Protein AF-A0A943EH91-F1 (afdb_monomer)

Nearest PDB structures (foldseek):
  1hlv-assembly1_A  TM=8.985E-01  e=5.806E-02  Homo sapiens
  7bhy-assembly1_A  TM=7.728E-01  e=1.641E-01  Bacillus subtilis subsp. subtilis str. 168
  7bhy-assembly2_C-2  TM=7.756E-01  e=1.972E-01  Bacillus subtilis subsp. subtilis str. 168
  5duk-assembly1_B  TM=6.499E-01  e=1.972E-01  Thermoplasmatales archaeon SCGC AB-539-N05
  2cfx-assembly1_C  TM=6.299E-01  e=8.551E-01  Bacillus subtilis

Mean predicted aligned error: 9.64 Å

Organism: NCBI:txid29348

Secondary structure (DSSP, 8-state):
----PPPHHHHHHHHHHHHH-TTS-HHHHHHHTT--HHHHHHHHHHHHTTTT----TTTHHHHHHTT--

Sequence (69 aa):
MIKPTFTDEFKQGVVQYVLEYPDESKVTIAKQFGIADSTVNKLLKDASNNNGVINSSDEAKEIARLKKN

Radius of gyration: 13.0 Å; Cα contacts (8 Å, |Δi|>4): 41; chains: 1; bounding box: 25×46×25 Å

Solvent-accessible surface area (backbone atoms only — not comparable to full-atom values): 4309 Å² total; per-residue (Å²): 132,84,73,90,72,80,52,48,64,59,50,34,50,53,44,49,48,49,69,76,39,72,87,56,54,64,65,58,53,18,59,74,73,73,46,54,55,69,52,55,55,48,46,45,51,58,14,62,77,46,81,70,46,46,83,56,95,70,66,72,66,60,67,66,63,70,76,78,122

Foldseek 3Di:
DDDPDDDLVLLLVLLVVCVVCVVDDLVVSCVVSVHDSVSSVVSNVVCVVVVSHSDPDPPVVVVVVVVPD

Structure (mmCIF, N/CA/C/O backbone):
data_AF-A0A943EH91-F1
#
_entry.id   AF-A0A943EH91-F1
#
loop_
_atom_site.group_PDB
_atom_site.id
_atom_site.type_symbol
_atom_site.label_atom_id
_atom_site.label_alt_id
_atom_site.label_comp_id
_atom_site.label_asym_id
_atom_site.label_entity_id
_atom_site.label_seq_id
_atom_site.pdbx_PDB_ins_code
_atom_site.Cartn_x
_atom_site.Cartn_y
_atom_site.Cartn_z
_atom_site.occupancy
_atom_site.B_iso_or_equiv
_atom_site.auth_seq_id
_atom_site.auth_comp_id
_atom_site.aut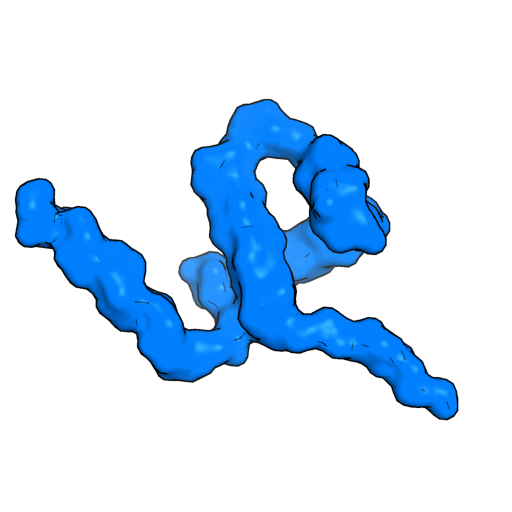h_asym_id
_atom_site.auth_atom_id
_atom_site.pdbx_PDB_model_num
ATOM 1 N N . MET A 1 1 ? -1.828 -19.483 -15.360 1.00 40.72 1 MET A N 1
ATOM 2 C CA . MET A 1 1 ? -2.638 -18.461 -14.663 1.00 40.72 1 MET A CA 1
ATOM 3 C C . MET A 1 1 ? -1.782 -17.223 -14.490 1.00 40.72 1 MET A C 1
ATOM 5 O O . MET A 1 1 ? -0.817 -17.273 -13.738 1.00 40.72 1 MET A O 1
ATOM 9 N N . ILE A 1 2 ? -2.070 -16.154 -15.229 1.00 50.41 2 ILE A N 1
ATOM 10 C CA . ILE A 1 2 ? -1.361 -14.884 -15.060 1.00 50.41 2 ILE A CA 1
ATOM 11 C C . ILE A 1 2 ? -1.983 -14.239 -13.825 1.00 50.41 2 ILE A C 1
ATOM 13 O O . ILE A 1 2 ? -3.167 -13.909 -13.838 1.00 50.41 2 ILE A O 1
ATOM 17 N N . LYS A 1 3 ? -1.239 -14.159 -12.718 1.00 58.84 3 LYS A N 1
ATOM 18 C CA . LYS A 1 3 ? -1.699 -13.357 -11.582 1.00 58.84 3 LYS A CA 1
ATOM 19 C C . LYS A 1 3 ? -1.760 -11.907 -12.072 1.00 58.84 3 LYS A C 1
ATOM 21 O O . LYS A 1 3 ? -0.770 -11.468 -1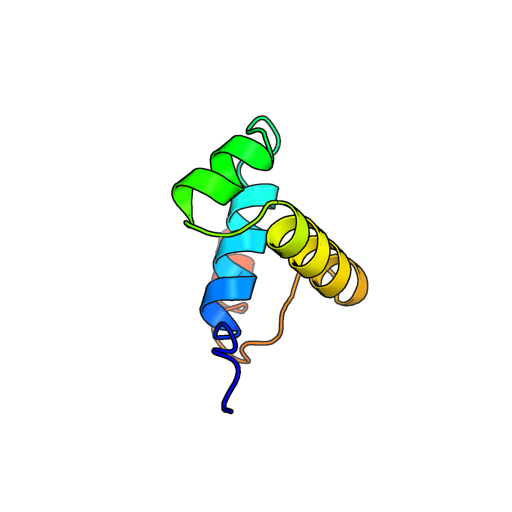2.657 1.00 58.84 3 LYS A O 1
ATOM 26 N N . PRO A 1 4 ? -2.869 -11.178 -11.877 1.00 60.28 4 PRO A N 1
ATOM 27 C CA . PRO A 1 4 ? -2.872 -9.751 -12.145 1.00 60.28 4 PRO A CA 1
ATOM 28 C C . PRO A 1 4 ? -1.841 -9.111 -11.213 1.00 60.28 4 PRO A C 1
ATOM 30 O O . PRO A 1 4 ? -1.997 -9.102 -9.992 1.00 60.28 4 PRO A O 1
ATOM 33 N N . THR A 1 5 ? -0.729 -8.671 -11.792 1.00 73.06 5 THR A N 1
ATOM 34 C CA . THR A 1 5 ? 0.306 -7.925 -11.085 1.00 73.06 5 THR A CA 1
ATOM 35 C C . THR A 1 5 ? -0.062 -6.457 -11.204 1.00 73.06 5 THR A C 1
ATOM 37 O O . THR A 1 5 ? -0.217 -5.956 -12.314 1.00 73.06 5 THR A O 1
ATOM 40 N N . PHE A 1 6 ? -0.217 -5.768 -10.074 1.00 81.56 6 PHE A N 1
ATOM 41 C CA . PHE A 1 6 ? -0.383 -4.316 -10.083 1.00 81.56 6 PHE A CA 1
ATOM 42 C C . PHE A 1 6 ? 0.828 -3.655 -10.754 1.00 81.56 6 PHE A C 1
ATOM 44 O O . PHE A 1 6 ? 1.962 -4.098 -10.533 1.00 81.56 6 PHE A O 1
ATOM 51 N N . THR A 1 7 ? 0.589 -2.616 -11.556 1.00 84.50 7 THR A N 1
ATOM 52 C CA . THR A 1 7 ? 1.659 -1.818 -12.168 1.00 84.50 7 THR A CA 1
ATOM 53 C C . THR A 1 7 ? 2.460 -1.105 -11.087 1.00 84.50 7 THR A C 1
ATOM 55 O O . THR A 1 7 ? 1.946 -0.830 -10.000 1.00 84.50 7 THR A O 1
ATOM 58 N N . ASP A 1 8 ? 3.728 -0.814 -11.358 1.00 82.06 8 ASP A N 1
ATOM 59 C CA . ASP A 1 8 ? 4.579 -0.138 -10.375 1.00 82.06 8 ASP A CA 1
ATOM 60 C C . ASP A 1 8 ? 4.102 1.297 -10.099 1.00 82.06 8 ASP A C 1
ATOM 62 O O . ASP A 1 8 ? 4.165 1.743 -8.958 1.00 82.06 8 ASP A O 1
ATOM 66 N N . GLU A 1 9 ? 3.480 1.954 -11.082 1.00 82.75 9 GLU A N 1
ATOM 67 C CA . GLU A 1 9 ? 2.771 3.235 -10.926 1.00 82.75 9 GLU A CA 1
ATOM 68 C C . GLU A 1 9 ? 1.637 3.147 -9.898 1.00 82.75 9 GLU A C 1
ATOM 70 O O . GLU A 1 9 ? 1.551 3.967 -8.987 1.00 82.75 9 GLU A O 1
ATOM 75 N N . PHE A 1 10 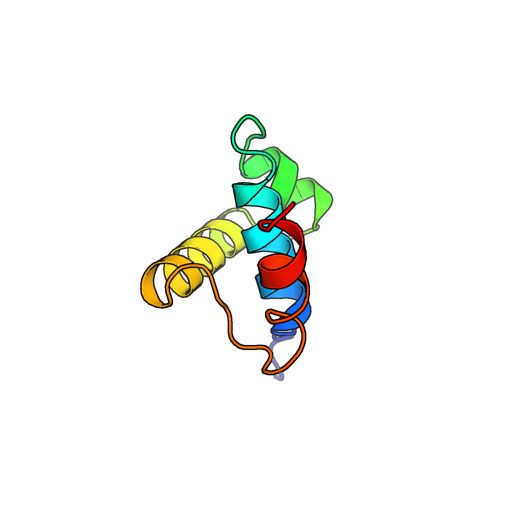? 0.794 2.110 -9.986 1.00 85.56 10 PHE A N 1
ATOM 76 C CA . PHE A 1 10 ? -0.285 1.906 -9.020 1.00 85.56 10 PHE A CA 1
ATOM 77 C C . PHE A 1 10 ? 0.274 1.681 -7.612 1.00 85.56 10 PHE A C 1
ATOM 79 O O . PHE A 1 10 ? -0.221 2.243 -6.635 1.00 85.56 10 PHE A O 1
ATOM 86 N N . LYS A 1 11 ? 1.336 0.876 -7.499 1.00 86.50 11 LYS A N 1
ATOM 87 C CA . LYS A 1 11 ? 2.001 0.614 -6.218 1.00 86.50 11 LYS A CA 1
ATOM 88 C C . LYS A 1 11 ? 2.583 1.891 -5.613 1.00 86.50 11 LYS A C 1
ATOM 90 O O . LYS A 1 11 ? 2.407 2.114 -4.416 1.00 86.50 11 LYS A O 1
ATOM 95 N N . GLN A 1 12 ? 3.240 2.712 -6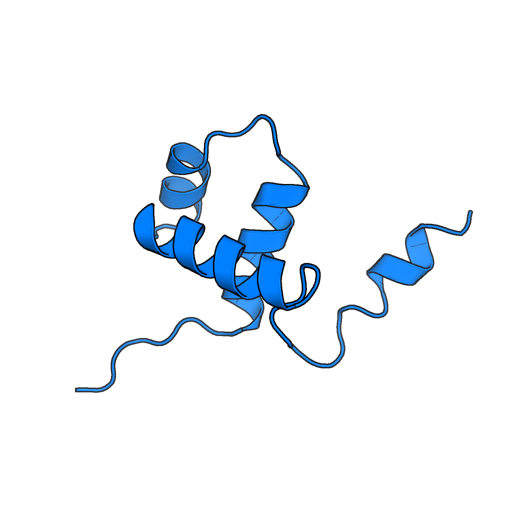.432 1.00 85.56 12 GLN A N 1
ATOM 96 C CA . GLN A 1 12 ? 3.810 3.986 -6.010 1.00 85.56 12 GLN A CA 1
ATOM 97 C C . GLN A 1 12 ? 2.718 4.961 -5.566 1.00 85.56 12 GLN A C 1
ATOM 99 O O . GLN A 1 12 ? 2.852 5.561 -4.503 1.00 85.56 12 GLN A O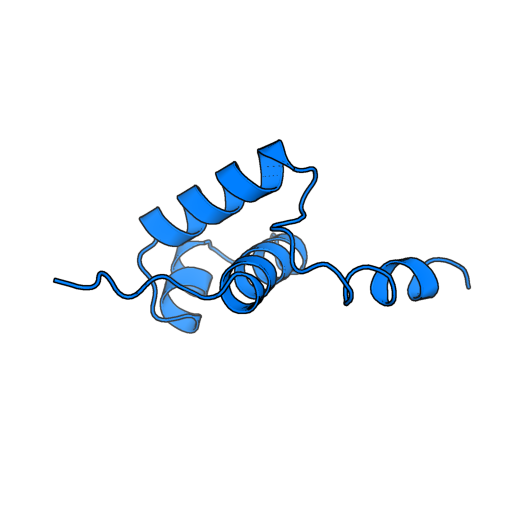 1
ATOM 104 N N . GLY A 1 13 ? 1.609 5.047 -6.307 1.00 86.38 13 GLY A N 1
ATOM 105 C CA . GLY A 1 13 ? 0.463 5.882 -5.947 1.00 86.38 13 GLY A CA 1
ATOM 106 C C . GLY A 1 13 ? -0.127 5.526 -4.580 1.00 86.38 13 GLY A C 1
ATOM 107 O O . GLY A 1 13 ? -0.357 6.414 -3.764 1.00 86.38 13 GLY A O 1
ATOM 108 N N . VAL A 1 14 ? -0.293 4.232 -4.275 1.00 88.56 14 VAL A N 1
ATOM 109 C CA . VAL A 1 14 ? -0.783 3.785 -2.955 1.00 88.56 14 VAL A CA 1
ATOM 110 C C . VAL A 1 14 ? 0.198 4.152 -1.839 1.00 88.56 14 VAL A C 1
ATOM 112 O O . VAL A 1 14 ? -0.217 4.637 -0.789 1.00 88.56 14 VAL A O 1
ATOM 115 N N . VAL A 1 15 ? 1.498 3.920 -2.040 1.00 87.00 15 VAL A N 1
ATOM 116 C CA . VAL A 1 15 ? 2.530 4.244 -1.040 1.00 87.00 15 VAL A CA 1
ATOM 117 C C . VAL A 1 15 ? 2.578 5.746 -0.783 1.00 87.00 15 VAL A C 1
ATOM 119 O O . VAL A 1 15 ? 2.585 6.160 0.374 1.00 87.00 15 VAL A O 1
ATOM 122 N N . GLN A 1 16 ? 2.582 6.553 -1.843 1.00 86.06 16 GLN A N 1
ATOM 123 C CA . GLN A 1 16 ? 2.614 8.005 -1.741 1.00 86.06 16 GLN A CA 1
ATOM 124 C C . GLN A 1 16 ? 1.367 8.539 -1.036 1.00 86.06 16 GLN A C 1
ATOM 126 O O . GLN A 1 16 ? 1.502 9.346 -0.124 1.00 86.06 16 GLN A O 1
ATOM 131 N N . TYR A 1 17 ? 0.181 8.019 -1.362 1.00 87.81 17 TYR A N 1
ATOM 132 C CA . TYR A 1 17 ? -1.059 8.407 -0.691 1.00 87.81 17 TYR A CA 1
ATOM 133 C C . TYR A 1 17 ? -1.002 8.127 0.820 1.00 87.81 17 TYR A C 1
ATOM 135 O O . TYR A 1 17 ? -1.326 8.990 1.625 1.00 87.81 17 TYR A O 1
ATOM 143 N N . VAL A 1 18 ? -0.513 6.955 1.243 1.00 86.06 18 VAL A N 1
ATOM 144 C CA . VAL A 1 18 ? -0.354 6.650 2.681 1.00 86.06 18 VAL A CA 1
ATOM 145 C C . VAL A 1 18 ? 0.628 7.609 3.368 1.00 86.06 18 VAL A C 1
ATOM 147 O O . VAL A 1 18 ? 0.446 7.936 4.538 1.00 86.06 18 VAL A O 1
ATOM 150 N N . LEU A 1 19 ? 1.684 8.037 2.670 1.00 83.00 19 LEU A N 1
ATOM 151 C CA . LEU A 1 19 ? 2.667 8.985 3.204 1.00 83.00 19 LEU A CA 1
ATOM 152 C C . LEU A 1 19 ? 2.125 10.422 3.267 1.00 83.00 19 LEU A C 1
ATOM 154 O O . LEU A 1 19 ? 2.499 11.162 4.174 1.00 83.00 19 LEU A O 1
ATOM 158 N N . GLU A 1 20 ? 1.266 10.812 2.324 1.00 85.19 20 GLU A N 1
ATOM 159 C CA . GLU A 1 20 ? 0.599 12.121 2.288 1.00 85.19 20 GLU A CA 1
ATOM 160 C C . GLU A 1 20 ? -0.529 12.232 3.325 1.00 85.19 20 GLU A C 1
ATOM 162 O O . GLU A 1 20 ? -0.719 13.305 3.899 1.00 85.19 20 GLU A O 1
ATOM 167 N N . TYR A 1 21 ? -1.223 11.127 3.617 1.00 86.81 21 TYR A N 1
ATOM 168 C CA . TYR A 1 21 ? -2.346 11.061 4.558 1.00 86.81 21 TYR A CA 1
ATOM 169 C C . TYR A 1 21 ? -2.051 10.106 5.730 1.00 86.81 21 TYR A C 1
ATOM 171 O O . TYR A 1 21 ? -2.688 9.057 5.853 1.00 86.81 21 TYR A O 1
ATOM 179 N N . PRO A 1 22 ? -1.107 10.443 6.633 1.00 84.19 22 PRO A N 1
ATOM 180 C CA . PRO A 1 22 ? -0.738 9.571 7.753 1.00 84.19 22 PRO A CA 1
ATOM 181 C C . PRO A 1 22 ? -1.868 9.383 8.779 1.00 84.19 22 PRO A C 1
ATOM 183 O O . PRO A 1 22 ? -1.867 8.395 9.515 1.00 84.19 22 PRO A O 1
ATOM 186 N N . ASP A 1 23 ? -2.824 10.315 8.821 1.00 90.25 23 ASP A N 1
ATOM 187 C CA . ASP A 1 23 ? -3.997 10.261 9.700 1.00 90.25 23 ASP A CA 1
ATOM 188 C C . ASP A 1 23 ? -5.096 9.326 9.162 1.00 90.25 23 ASP A C 1
ATOM 190 O O . ASP A 1 23 ? -5.989 8.910 9.907 1.00 90.25 23 ASP A O 1
ATOM 194 N N . GLU A 1 24 ? -5.045 8.965 7.875 1.00 88.19 24 GLU A N 1
ATOM 195 C CA . GLU A 1 24 ? -5.975 8.001 7.304 1.00 88.19 24 GLU A CA 1
ATOM 196 C C . GLU A 1 24 ? -5.603 6.567 7.692 1.00 88.19 24 GLU A C 1
ATOM 198 O O . GLU A 1 24 ? -4.464 6.104 7.587 1.00 88.19 24 GLU A O 1
ATOM 203 N N . SER A 1 25 ? -6.611 5.799 8.108 1.00 88.56 25 SER A N 1
ATOM 204 C CA . SER A 1 25 ? -6.417 4.378 8.378 1.00 88.56 25 SER A CA 1
ATOM 205 C C . SER A 1 25 ? -6.082 3.631 7.091 1.00 88.56 25 SER A C 1
ATOM 207 O O . SER A 1 25 ? -6.788 3.744 6.087 1.00 88.56 25 SER A O 1
ATOM 209 N N . LYS A 1 26 ? -5.085 2.742 7.161 1.00 85.50 26 LYS A N 1
ATOM 210 C CA . LYS A 1 26 ? -4.726 1.823 6.067 1.00 85.50 26 LYS A CA 1
ATOM 211 C C . LYS A 1 26 ? -5.924 1.040 5.528 1.00 85.50 26 LYS A C 1
ATOM 213 O O . LYS A 1 26 ? -5.942 0.720 4.347 1.00 85.50 26 LYS A O 1
ATOM 218 N N . VAL A 1 27 ? -6.916 0.764 6.379 1.00 89.38 27 VAL A N 1
ATOM 219 C CA . VAL A 1 27 ? -8.154 0.064 6.003 1.00 89.38 27 VAL A CA 1
ATOM 220 C C . VAL A 1 27 ? -9.051 0.924 5.117 1.00 89.38 27 VAL A C 1
ATOM 222 O O . VAL A 1 27 ? -9.686 0.422 4.191 1.00 89.38 27 VAL A O 1
ATOM 225 N N . THR A 1 28 ? -9.111 2.226 5.385 1.00 90.62 28 THR A N 1
ATOM 226 C CA . THR A 1 28 ? -9.845 3.184 4.552 1.00 90.62 28 THR A CA 1
ATOM 227 C C . THR A 1 28 ? -9.174 3.315 3.192 1.00 90.62 28 THR A C 1
ATOM 229 O O . THR A 1 28 ? -9.837 3.157 2.169 1.00 90.62 28 THR A O 1
ATOM 232 N N . ILE A 1 29 ? -7.849 3.467 3.191 1.00 87.69 29 ILE A N 1
ATOM 233 C CA . ILE A 1 29 ? -7.033 3.535 1.978 1.00 87.69 29 ILE A CA 1
ATOM 234 C C . ILE A 1 29 ? -7.211 2.250 1.151 1.00 87.69 29 ILE A C 1
ATOM 236 O O . ILE A 1 29 ? -7.552 2.305 -0.026 1.00 87.69 29 ILE A O 1
ATOM 240 N N . ALA A 1 30 ? -7.092 1.069 1.763 1.00 89.94 30 ALA A N 1
ATOM 241 C CA . ALA A 1 30 ? -7.286 -0.212 1.081 1.00 89.94 30 ALA A CA 1
ATOM 242 C C . ALA A 1 30 ? -8.657 -0.309 0.384 1.00 89.94 30 ALA A C 1
ATOM 244 O O . ALA A 1 30 ? -8.735 -0.708 -0.780 1.00 89.94 30 ALA A O 1
ATOM 245 N N . LYS A 1 31 ? -9.728 0.133 1.058 1.00 92.19 31 LYS A N 1
ATOM 246 C CA . LYS A 1 31 ? -11.080 0.194 0.481 1.00 92.19 31 LYS A CA 1
ATOM 247 C C . LYS A 1 31 ? -11.173 1.167 -0.693 1.00 92.19 31 LYS A C 1
ATOM 249 O O . LYS A 1 31 ? -11.785 0.819 -1.697 1.00 92.19 31 LYS A O 1
ATOM 254 N N . GLN A 1 32 ? -10.565 2.347 -0.585 1.00 89.69 32 GLN A N 1
ATOM 255 C CA . GLN A 1 32 ? -10.577 3.372 -1.633 1.00 89.69 32 GLN A CA 1
ATOM 256 C C . GLN A 1 32 ? -9.872 2.898 -2.909 1.00 89.69 32 GLN A C 1
ATOM 258 O O . GLN A 1 32 ? -10.367 3.116 -4.010 1.00 89.69 32 GLN A O 1
ATOM 263 N N . PHE A 1 33 ? -8.755 2.184 -2.754 1.00 86.12 33 PHE A N 1
ATOM 264 C CA . PHE A 1 33 ? -7.994 1.606 -3.863 1.00 86.12 33 PHE A CA 1
ATOM 265 C C . PHE A 1 33 ? -8.512 0.229 -4.317 1.00 86.12 33 PHE A C 1
ATOM 267 O O . PHE A 1 33 ? -7.981 -0.340 -5.269 1.00 86.12 33 PHE A O 1
ATOM 274 N N . GLY A 1 34 ? -9.533 -0.328 -3.655 1.00 89.81 34 GLY A N 1
ATOM 275 C CA . GLY A 1 34 ? -10.104 -1.634 -3.995 1.00 89.81 34 GLY A CA 1
ATOM 276 C C . GLY A 1 34 ? -9.138 -2.808 -3.794 1.00 89.81 34 GLY A C 1
ATOM 277 O O . GLY A 1 34 ? -9.228 -3.813 -4.499 1.00 89.81 34 GLY A O 1
ATOM 278 N N . ILE A 1 35 ? -8.197 -2.687 -2.855 1.00 89.12 35 ILE A N 1
ATOM 279 C CA . ILE A 1 35 ? -7.180 -3.702 -2.557 1.00 89.12 35 ILE A CA 1
ATOM 280 C C . ILE A 1 35 ? -7.328 -4.242 -1.137 1.00 89.12 35 ILE A C 1
ATOM 282 O O . ILE A 1 35 ? -7.962 -3.645 -0.276 1.00 89.12 35 ILE A O 1
ATOM 286 N N . ALA A 1 36 ? -6.724 -5.400 -0.877 1.00 91.19 36 ALA A N 1
ATOM 287 C CA . ALA A 1 36 ? -6.663 -5.952 0.470 1.00 91.19 36 ALA A CA 1
ATOM 288 C C . ALA A 1 36 ? -5.686 -5.164 1.361 1.00 91.19 36 ALA A C 1
ATOM 290 O O . ALA A 1 36 ? -4.630 -4.719 0.903 1.00 91.19 36 ALA A O 1
ATOM 291 N N . ASP A 1 37 ? -5.967 -5.104 2.663 1.00 88.88 37 ASP A N 1
ATOM 292 C CA . ASP A 1 37 ? -5.086 -4.481 3.665 1.00 88.88 37 ASP A CA 1
ATOM 293 C C . ASP A 1 37 ? -3.674 -5.091 3.672 1.00 88.88 37 ASP A C 1
ATOM 295 O O . ASP A 1 37 ? -2.662 -4.415 3.887 1.00 88.88 37 ASP A O 1
ATOM 299 N N . SER A 1 38 ? -3.588 -6.399 3.414 1.00 90.25 38 SER A N 1
ATOM 300 C CA . SER A 1 38 ? -2.322 -7.124 3.289 1.00 90.25 38 SER A CA 1
ATOM 301 C C . SER A 1 38 ? -1.489 -6.634 2.102 1.00 90.25 38 SER A C 1
ATOM 303 O O . SER A 1 38 ? -0.261 -6.598 2.202 1.00 90.25 38 SER A O 1
ATOM 305 N N . THR A 1 39 ? -2.137 -6.195 1.017 1.00 88.81 39 THR A N 1
ATOM 306 C CA . THR A 1 39 ? -1.479 -5.591 -0.145 1.00 88.81 39 THR A CA 1
ATOM 307 C C . THR A 1 39 ? -0.863 -4.252 0.236 1.00 88.81 39 THR A C 1
ATOM 309 O O . THR A 1 39 ? 0.330 -4.078 0.019 1.00 88.81 39 THR A O 1
ATOM 312 N N . VAL A 1 40 ? -1.610 -3.353 0.891 1.00 88.81 40 VAL A N 1
ATOM 313 C CA . VAL A 1 40 ? -1.088 -2.048 1.352 1.00 88.81 40 VAL A CA 1
ATOM 314 C C . VAL A 1 40 ? 0.141 -2.234 2.240 1.00 88.81 40 VAL A C 1
ATOM 316 O O . VAL A 1 40 ? 1.179 -1.616 2.020 1.00 88.81 40 VAL A O 1
ATOM 319 N N . ASN A 1 41 ? 0.071 -3.149 3.210 1.00 89.31 41 ASN A N 1
ATOM 320 C CA . ASN A 1 41 ? 1.207 -3.430 4.087 1.00 89.31 41 ASN A CA 1
ATOM 321 C 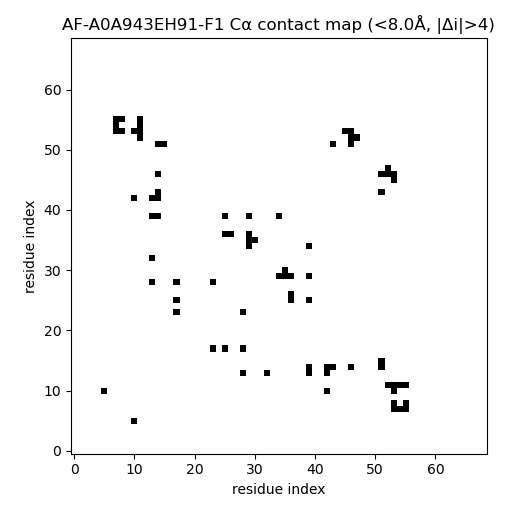C . ASN A 1 41 ? 2.422 -3.986 3.335 1.00 89.31 41 ASN A C 1
ATOM 323 O O . ASN A 1 41 ? 3.553 -3.677 3.707 1.00 89.31 41 ASN A O 1
ATOM 327 N N . LYS A 1 42 ? 2.212 -4.801 2.295 1.00 89.12 42 LYS A N 1
ATOM 328 C CA . LYS A 1 42 ? 3.303 -5.294 1.452 1.00 89.12 42 LYS A CA 1
ATOM 329 C C . LYS A 1 42 ? 3.948 -4.156 0.659 1.00 89.12 42 LYS A C 1
ATOM 331 O O . LYS A 1 42 ? 5.164 -4.038 0.688 1.00 89.12 42 LYS A O 1
ATOM 336 N N . LEU A 1 43 ? 3.145 -3.285 0.047 1.00 86.75 43 LEU A N 1
ATOM 337 C CA . LEU A 1 43 ? 3.637 -2.131 -0.710 1.00 86.75 43 LEU A CA 1
ATOM 338 C C . LEU A 1 43 ? 4.445 -1.168 0.163 1.00 86.75 43 LEU A C 1
ATOM 340 O O . LEU A 1 43 ? 5.525 -0.744 -0.231 1.00 86.75 43 LEU A O 1
ATOM 344 N N . LEU A 1 44 ? 3.980 -0.891 1.383 1.00 86.38 44 LEU A N 1
ATOM 345 C CA . LEU A 1 44 ? 4.718 -0.057 2.336 1.00 86.38 44 LEU A CA 1
ATOM 346 C C . LEU A 1 44 ? 6.052 -0.683 2.756 1.00 86.38 44 LEU A C 1
ATOM 348 O O . LEU A 1 44 ? 7.039 0.033 2.898 1.00 86.38 44 LEU A O 1
ATOM 352 N N . LYS A 1 45 ? 6.108 -2.008 2.942 1.00 86.81 45 LYS A N 1
ATOM 353 C CA . LYS A 1 45 ? 7.366 -2.716 3.233 1.00 86.81 45 LYS A CA 1
ATOM 354 C C . LYS A 1 45 ? 8.326 -2.659 2.048 1.00 86.81 45 LYS A C 1
ATOM 356 O O . LYS A 1 45 ? 9.500 -2.351 2.236 1.00 86.81 45 LYS A O 1
ATOM 361 N N . ASP A 1 46 ? 7.820 -2.917 0.845 1.00 82.69 46 ASP A N 1
ATOM 362 C CA . ASP A 1 46 ? 8.608 -2.882 -0.388 1.00 82.69 46 ASP A CA 1
ATOM 363 C C . ASP A 1 46 ? 9.175 -1.469 -0.637 1.00 82.69 46 ASP A C 1
ATOM 365 O O . ASP A 1 46 ? 10.348 -1.323 -0.992 1.00 82.69 46 ASP A O 1
ATOM 369 N N . ALA A 1 47 ? 8.388 -0.427 -0.348 1.00 80.50 47 ALA A N 1
ATOM 370 C CA . ALA A 1 47 ? 8.807 0.968 -0.437 1.00 80.50 47 ALA A CA 1
ATOM 371 C C . ALA A 1 47 ? 9.779 1.371 0.676 1.00 80.50 47 ALA A C 1
ATOM 373 O O . ALA A 1 47 ? 10.766 2.048 0.404 1.00 80.50 47 ALA A O 1
ATOM 374 N N . SER A 1 48 ? 9.553 0.940 1.920 1.00 75.44 48 SER A N 1
ATOM 375 C CA . SER A 1 48 ? 10.454 1.224 3.047 1.00 75.44 48 SER A CA 1
ATOM 376 C C . SER A 1 48 ? 11.869 0.701 2.797 1.00 75.44 48 SER A C 1
ATOM 378 O O . SER A 1 48 ? 12.832 1.329 3.225 1.00 75.44 48 SER A O 1
ATOM 380 N N . ASN A 1 49 ? 12.003 -0.420 2.085 1.00 73.00 49 ASN A N 1
ATOM 381 C CA . ASN A 1 49 ? 13.300 -0.984 1.710 1.00 73.00 49 ASN A CA 1
ATOM 382 C C . ASN A 1 49 ? 14.008 -0.191 0.594 1.00 73.00 49 ASN A C 1
ATOM 384 O O . ASN A 1 49 ? 15.214 -0.334 0.422 1.00 73.00 49 ASN A O 1
ATOM 388 N N . ASN A 1 50 ? 13.277 0.652 -0.142 1.00 66.00 50 ASN A N 1
ATOM 389 C CA . ASN A 1 50 ? 13.767 1.474 -1.254 1.00 66.00 50 ASN A CA 1
ATOM 390 C C . ASN A 1 50 ? 13.567 2.982 -0.999 1.00 66.00 50 ASN A C 1
ATOM 392 O O . ASN A 1 50 ? 13.403 3.762 -1.934 1.00 66.00 50 ASN A O 1
ATOM 396 N N . ASN A 1 51 ? 13.548 3.411 0.270 1.00 65.44 51 ASN A N 1
ATOM 397 C CA . ASN A 1 51 ? 13.412 4.821 0.659 1.00 65.44 51 ASN A CA 1
ATOM 398 C C . ASN A 1 51 ? 12.150 5.523 0.091 1.00 65.44 51 ASN A C 1
ATOM 400 O O . ASN A 1 51 ? 12.191 6.695 -0.280 1.00 65.44 51 ASN A O 1
ATOM 404 N N . GLY A 1 52 ? 11.026 4.805 0.015 1.00 60.78 52 GLY A N 1
ATOM 405 C CA . GLY A 1 52 ? 9.736 5.325 -0.458 1.00 60.78 52 GLY A CA 1
ATOM 406 C C . GLY A 1 52 ? 9.511 5.229 -1.971 1.00 60.78 52 GLY A C 1
ATOM 407 O O . GLY A 1 52 ? 8.508 5.745 -2.461 1.00 60.78 52 GLY A O 1
ATOM 408 N N . VAL A 1 53 ? 10.416 4.580 -2.710 1.00 62.22 53 VAL A N 1
ATOM 409 C CA . VAL A 1 53 ? 10.359 4.497 -4.175 1.00 62.22 53 VAL A CA 1
ATOM 410 C C . VAL A 1 53 ? 10.147 3.050 -4.620 1.00 62.22 53 VAL A C 1
ATOM 412 O O . VAL A 1 53 ? 11.038 2.209 -4.538 1.00 62.22 53 VAL A O 1
ATOM 415 N N . ILE A 1 54 ? 8.956 2.753 -5.126 1.00 66.25 54 ILE A N 1
ATOM 416 C CA . ILE A 1 54 ? 8.687 1.591 -5.967 1.00 66.25 54 ILE A CA 1
ATOM 417 C C . ILE A 1 54 ? 9.039 2.032 -7.394 1.00 66.25 54 ILE A C 1
ATOM 419 O O . ILE A 1 54 ? 8.299 2.790 -8.009 1.00 66.25 54 ILE A O 1
ATOM 423 N N . ASN A 1 55 ? 10.226 1.659 -7.880 1.00 52.97 55 ASN A N 1
ATOM 424 C CA . ASN A 1 55 ? 10.821 2.196 -9.111 1.00 52.97 55 ASN A CA 1
ATOM 425 C C . ASN A 1 55 ? 9.870 2.175 -10.334 1.00 52.97 55 ASN A C 1
ATOM 427 O O . ASN A 1 55 ? 9.735 1.148 -10.993 1.00 52.97 55 ASN A O 1
ATOM 431 N N . SER A 1 56 ? 9.315 3.340 -10.687 1.00 49.69 56 SER A N 1
ATOM 432 C CA . SER A 1 56 ? 9.007 3.750 -12.063 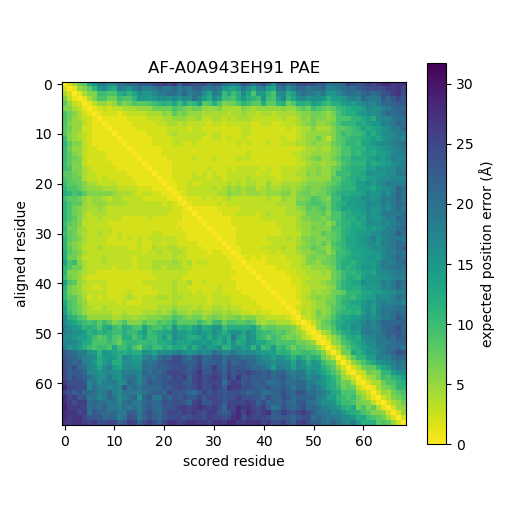1.00 49.69 56 SER A CA 1
ATOM 433 C C . SER A 1 56 ? 9.921 4.937 -12.388 1.00 49.69 56 SER A C 1
ATOM 435 O O . SER A 1 56 ? 9.904 5.966 -11.716 1.00 49.69 56 SER A O 1
ATOM 437 N N . SER A 1 57 ? 10.811 4.726 -13.352 1.00 50.00 57 SER A N 1
ATOM 438 C CA . SER A 1 57 ? 12.122 5.370 -13.501 1.00 50.00 57 SER A CA 1
ATOM 439 C C . SER A 1 57 ? 12.145 6.882 -13.796 1.00 50.00 57 SER A C 1
ATOM 441 O O . SER A 1 57 ? 13.243 7.438 -13.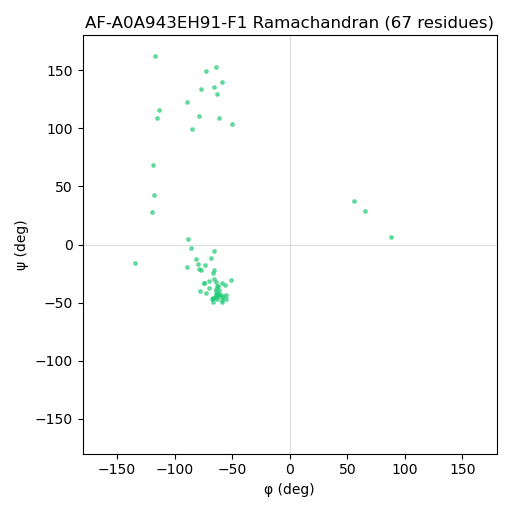808 1.00 50.00 57 SER A O 1
ATOM 443 N N . ASP A 1 58 ? 11.023 7.578 -14.020 1.00 49.88 58 ASP A N 1
ATOM 444 C CA . ASP A 1 58 ? 11.088 8.955 -14.554 1.00 49.88 58 ASP A CA 1
ATOM 445 C C . ASP A 1 58 ? 10.203 10.025 -13.890 1.00 49.88 58 ASP A C 1
ATOM 447 O O . ASP A 1 58 ? 10.521 11.207 -14.014 1.00 49.88 58 ASP A O 1
ATOM 451 N N . GLU A 1 59 ? 9.186 9.680 -13.096 1.00 48.38 59 GLU A N 1
ATOM 452 C CA . GLU A 1 59 ? 8.269 10.689 -12.520 1.00 48.38 59 GLU A CA 1
ATOM 453 C C . GLU A 1 59 ? 8.725 11.257 -11.156 1.00 48.38 59 GLU A C 1
ATOM 455 O O . GLU A 1 59 ? 8.357 12.363 -10.762 1.00 48.38 59 GLU A O 1
ATOM 460 N N . ALA A 1 60 ? 9.623 10.561 -10.448 1.00 50.94 60 ALA A N 1
ATOM 461 C CA . ALA A 1 60 ? 10.115 10.981 -9.128 1.00 50.94 60 ALA A CA 1
ATOM 462 C C . ALA A 1 60 ? 10.990 12.258 -9.147 1.00 50.94 60 ALA A C 1
ATOM 464 O O . ALA A 1 60 ? 11.280 12.833 -8.095 1.00 50.94 60 ALA A O 1
ATOM 465 N N . LYS A 1 61 ? 11.413 12.728 -10.330 1.00 50.03 61 LYS A N 1
ATOM 466 C CA . LYS A 1 61 ? 12.202 13.964 -10.482 1.00 50.03 61 LYS A CA 1
ATOM 467 C C . LYS A 1 61 ? 11.353 15.235 -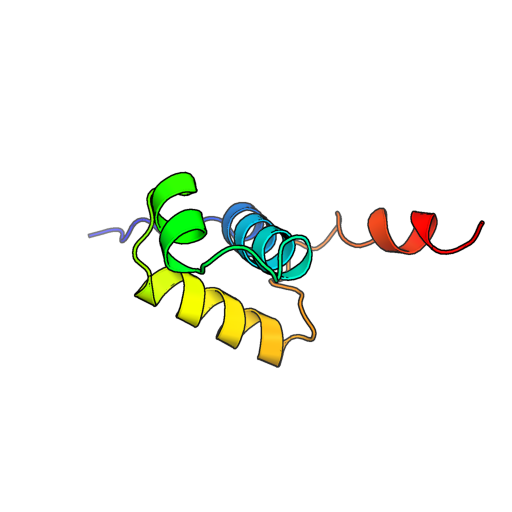10.352 1.00 50.03 61 LYS A C 1
ATOM 469 O O . LYS A 1 61 ? 11.906 16.277 -10.000 1.00 50.03 61 LYS A O 1
ATOM 474 N N . GLU A 1 62 ? 10.039 15.158 -10.567 1.00 47.16 62 GLU A N 1
ATOM 475 C CA . GLU A 1 62 ? 9.160 16.336 -10.547 1.00 47.16 62 GLU A CA 1
ATOM 476 C C . GLU A 1 62 ? 8.843 16.788 -9.106 1.00 47.16 62 GLU A C 1
ATOM 478 O O . GLU A 1 62 ? 8.919 17.974 -8.783 1.00 47.16 62 GLU A O 1
ATOM 483 N N . ILE A 1 63 ? 8.621 15.845 -8.180 1.00 53.12 63 ILE A N 1
ATOM 484 C CA . ILE A 1 63 ? 8.277 16.147 -6.774 1.00 53.12 63 ILE A CA 1
ATOM 485 C C . ILE A 1 63 ? 9.471 16.747 -6.007 1.00 53.12 63 ILE A C 1
ATOM 487 O O . ILE A 1 63 ? 9.302 17.607 -5.141 1.00 53.12 63 ILE A O 1
ATOM 491 N N . ALA A 1 64 ? 10.705 16.366 -6.357 1.00 49.88 64 ALA A N 1
ATOM 492 C CA . ALA A 1 64 ? 11.909 16.952 -5.763 1.00 49.88 64 ALA A CA 1
ATOM 493 C C . ALA A 1 64 ? 12.095 18.438 -6.130 1.00 49.88 64 ALA A C 1
ATOM 495 O O . ALA A 1 64 ? 12.728 19.186 -5.382 1.00 49.88 64 ALA A O 1
ATOM 496 N N . ARG A 1 65 ? 11.530 18.891 -7.259 1.00 50.41 65 ARG A N 1
ATOM 497 C CA . ARG A 1 65 ? 11.669 20.273 -7.735 1.00 50.41 65 ARG A CA 1
ATOM 498 C C . ARG A 1 65 ? 10.749 21.255 -6.995 1.00 50.41 65 ARG A C 1
ATOM 500 O O . ARG A 1 65 ? 11.063 22.440 -6.940 1.00 50.41 65 ARG A O 1
ATOM 507 N N . LEU A 1 66 ? 9.677 20.769 -6.361 1.00 50.88 66 LEU A N 1
ATOM 508 C CA . LEU A 1 66 ? 8.701 21.583 -5.618 1.00 50.88 66 LEU A CA 1
ATOM 509 C C . LEU A 1 66 ? 9.139 21.964 -4.190 1.00 50.88 66 LEU A C 1
ATOM 511 O O . LEU A 1 66 ? 8.537 22.846 -3.589 1.00 50.88 66 LEU A O 1
ATOM 515 N N . LYS A 1 67 ? 10.203 21.359 -3.643 1.00 50.16 67 LYS A N 1
ATOM 516 C CA . LYS A 1 67 ? 10.712 21.652 -2.283 1.00 50.16 67 LYS A CA 1
ATOM 517 C C . LYS A 1 67 ? 11.741 22.794 -2.205 1.00 50.16 67 LYS A C 1
ATOM 519 O O . LYS A 1 67 ? 12.296 23.018 -1.132 1.00 50.16 67 LYS A O 1
ATOM 524 N N . LYS A 1 68 ? 12.026 23.499 -3.308 1.00 48.84 68 LYS A N 1
ATOM 525 C CA . LYS A 1 68 ? 13.051 24.562 -3.371 1.00 48.84 68 LYS A CA 1
ATOM 526 C C . LYS A 1 68 ? 12.484 25.950 -3.711 1.00 48.84 68 LYS A C 1
ATOM 528 O O . LYS A 1 68 ? 13.095 26.661 -4.506 1.00 48.84 68 LYS A O 1
ATOM 533 N N . ASN A 1 69 ? 11.357 26.328 -3.111 1.00 37.09 69 ASN A N 1
ATOM 534 C CA . ASN A 1 69 ? 10.902 27.721 -3.079 1.00 37.09 69 ASN A CA 1
ATOM 535 C C . ASN A 1 69 ? 10.713 28.174 -1.636 1.00 37.09 69 ASN A C 1
ATOM 537 O O . ASN A 1 69 ? 10.075 27.412 -0.877 1.00 37.09 69 ASN A O 1
#

InterPro domains:
  IPR009057 Homedomain-like superfamily [SSF46689] (2-68)

pLDDT: mean 74.61, std 16.76, range [37.09, 92.19]